Protein AF-A0A3N7Z7I5-F1 (afdb_monomer_lite)

Secondary structure (DSSP, 8-state):
-TTHHHH-GGGTTTSEEEEEEETTB-----HHHHHTT-EEETTEEE-S--SSGGGS--S-EEEEEEESS---PPPPPP-SSSTT--TT-TT-HHHHHHHHHHHHH--SEEEEE-SSSEEEEES-HHHHHHHHHHT---PPP-

Foldseek 3Di:
DQCLCVVPVVVQAQKKKKAQDWPLAQDDDDPVQVVVVWDDDPSIIMHDRDHDPVNDDPDTRAKMFIANDDDPDDDDHDLRSDAADDCPPPVDPSNVVVVVRCVVRVGQWMWHAGPPGIDIDHPDPVVVVVSVVVVDPDDDDD

Sequence (142 aa):
MEDLVLRCPELVLGRYVAIASCDSGPYTPTDEEFTAGWSKIGALAVSPLVTEVSQLPMPGFDEWYVYDRFIKFEPHANFVNRLGFSPLNVDDTYTEEFWKQVAKLEPQHVLGSGTPGVFLVTRDKTLFEAVNRTGFCGGSYS

Radius of gyration: 15.29 Å; chains: 1; bounding box: 40×26×52 Å

pLDDT: mean 78.44, std 14.76, range [26.34, 93.69]

Structure (mmCIF, N/CA/C/O backbone):
data_AF-A0A3N7Z7I5-F1
#
_entry.id   AF-A0A3N7Z7I5-F1
#
loop_
_atom_site.group_PDB
_atom_site.id
_atom_site.type_symbol
_atom_site.label_atom_id
_atom_site.label_alt_id
_atom_site.label_comp_id
_atom_site.label_asym_id
_atom_site.label_entity_id
_atom_site.label_seq_id
_atom_site.pdbx_PDB_ins_code
_atom_site.Cartn_x
_atom_site.Cartn_y
_atom_site.Cartn_z
_atom_site.occupancy
_atom_site.B_iso_or_equiv
_atom_site.auth_seq_id
_atom_site.auth_comp_id
_atom_site.auth_asym_id
_atom_site.auth_atom_id
_atom_site.pdbx_PDB_model_num
ATOM 1 N N . MET A 1 1 ? -7.056 9.111 -12.644 1.00 48.44 1 MET A N 1
ATOM 2 C CA . MET A 1 1 ? -5.822 8.544 -12.044 1.00 48.44 1 MET A CA 1
ATOM 3 C C . MET A 1 1 ? -6.097 8.062 -10.615 1.00 48.44 1 MET A C 1
ATOM 5 O O . MET A 1 1 ? -5.700 6.956 -10.293 1.00 48.44 1 MET A O 1
ATOM 9 N N . GLU A 1 2 ? -6.939 8.781 -9.861 1.00 52.72 2 GLU A N 1
ATOM 10 C CA . GLU A 1 2 ? -7.657 8.395 -8.616 1.00 52.72 2 GLU A CA 1
ATOM 11 C C . GLU A 1 2 ? -8.622 7.192 -8.745 1.00 52.72 2 GLU A C 1
ATOM 13 O O . GLU A 1 2 ? -9.279 6.782 -7.795 1.00 52.72 2 GLU A O 1
ATOM 18 N N . ASP A 1 3 ? -8.718 6.617 -9.940 1.00 62.06 3 ASP A N 1
ATOM 19 C CA . ASP A 1 3 ? -9.852 5.802 -10.368 1.00 62.06 3 ASP A CA 1
ATOM 20 C C . ASP A 1 3 ? -9.539 4.300 -10.336 1.00 62.06 3 ASP A C 1
ATOM 22 O O . ASP A 1 3 ? -10.373 3.481 -10.687 1.00 62.06 3 ASP A O 1
ATOM 26 N N . LEU A 1 4 ? -8.313 3.881 -9.998 1.00 75.06 4 LEU A N 1
ATOM 27 C CA . LEU A 1 4 ? -7.977 2.451 -10.039 1.00 75.06 4 LEU A CA 1
ATOM 28 C C . LEU A 1 4 ? -8.704 1.673 -8.938 1.00 75.06 4 LEU A C 1
ATOM 30 O O . LEU A 1 4 ? -9.354 0.678 -9.229 1.00 75.06 4 LEU A O 1
ATOM 34 N N . VAL A 1 5 ? -8.632 2.151 -7.697 1.00 79.62 5 VAL A N 1
ATOM 35 C CA . VAL A 1 5 ? -9.305 1.503 -6.562 1.00 79.62 5 VAL A CA 1
ATOM 36 C C . VAL A 1 5 ? -10.815 1.769 -6.583 1.00 79.62 5 VAL A C 1
ATOM 38 O O . VAL A 1 5 ? -11.584 0.938 -6.118 1.00 79.62 5 VAL A O 1
ATOM 41 N N . LEU A 1 6 ? -11.263 2.879 -7.181 1.00 80.69 6 LEU A N 1
ATOM 42 C CA . LEU A 1 6 ? -12.691 3.137 -7.398 1.00 80.69 6 LEU A CA 1
ATOM 43 C C . LEU A 1 6 ? -13.288 2.255 -8.511 1.00 80.69 6 LEU A C 1
ATOM 45 O O . LEU A 1 6 ? -14.409 1.777 -8.357 1.00 80.69 6 LEU A O 1
ATOM 49 N N . ARG A 1 7 ? -12.551 1.990 -9.601 1.00 79.69 7 ARG A N 1
ATOM 50 C CA . ARG A 1 7 ? -12.982 1.074 -10.682 1.00 79.69 7 ARG A CA 1
ATOM 51 C C . ARG A 1 7 ? -12.831 -0.396 -10.324 1.00 79.69 7 ARG A C 1
ATOM 53 O O . ARG A 1 7 ? -13.618 -1.203 -10.804 1.00 79.69 7 ARG A O 1
ATOM 60 N N . CYS A 1 8 ? -11.839 -0.726 -9.500 1.00 84.31 8 CYS A N 1
ATOM 61 C CA . CYS A 1 8 ? -11.569 -2.081 -9.028 1.00 84.31 8 CYS A CA 1
ATOM 62 C C . CYS A 1 8 ? -11.446 -2.105 -7.492 1.00 84.31 8 CYS A C 1
ATOM 64 O O . CYS A 1 8 ? -10.338 -2.292 -6.970 1.00 84.31 8 CYS A O 1
ATOM 66 N N . PRO A 1 9 ? -12.555 -1.925 -6.744 1.00 87.75 9 PRO A N 1
ATOM 67 C CA . PRO A 1 9 ? -12.559 -1.982 -5.279 1.00 87.75 9 PRO A CA 1
ATOM 68 C C . PRO A 1 9 ? -12.001 -3.294 -4.730 1.00 87.75 9 PRO A C 1
ATOM 70 O O . PRO A 1 9 ? -11.381 -3.324 -3.666 1.00 87.75 9 PRO A O 1
ATOM 73 N N . GLU A 1 10 ? -12.146 -4.384 -5.485 1.00 89.31 10 GLU A N 1
ATOM 74 C CA . GLU A 1 10 ? -11.573 -5.692 -5.189 1.00 89.31 10 GLU A CA 1
ATOM 75 C C . GLU A 1 10 ? -10.049 -5.697 -5.044 1.00 89.31 10 GLU A C 1
ATOM 77 O O . GLU A 1 10 ? -9.518 -6.709 -4.602 1.00 89.31 10 GLU A O 1
ATOM 82 N N . LEU A 1 11 ? -9.334 -4.616 -5.368 1.00 87.94 11 LEU A N 1
ATOM 83 C CA . LEU A 1 11 ? -7.915 -4.464 -5.041 1.00 87.94 11 LEU A CA 1
ATOM 84 C C . LEU A 1 11 ? -7.661 -4.294 -3.542 1.00 87.94 11 LEU A C 1
ATOM 86 O O . LEU A 1 11 ? -6.602 -4.700 -3.074 1.00 87.94 11 LEU A O 1
ATOM 90 N N . VAL A 1 12 ? -8.598 -3.695 -2.802 1.00 90.19 12 VAL A N 1
ATOM 91 C CA . VAL A 1 12 ? -8.404 -3.302 -1.393 1.00 90.19 12 VAL A CA 1
ATOM 92 C C . VAL A 1 12 ? -9.482 -3.835 -0.457 1.00 90.19 12 VAL A C 1
ATOM 94 O O . VAL A 1 12 ? -9.204 -4.032 0.720 1.00 90.19 12 VAL A O 1
ATOM 97 N N . LEU A 1 13 ? -10.694 -4.106 -0.950 1.00 92.06 13 LEU A N 1
ATOM 98 C CA . LEU A 1 13 ? -11.779 -4.619 -0.115 1.00 92.06 13 LEU A CA 1
ATOM 99 C C . LEU A 1 13 ? -11.424 -5.987 0.476 1.00 92.06 13 LEU A C 1
ATOM 101 O O . LEU A 1 13 ? -10.866 -6.851 -0.205 1.00 92.06 13 LEU A O 1
ATOM 105 N N . GLY A 1 14 ? -11.747 -6.177 1.756 1.00 92.25 14 GLY A N 1
ATOM 106 C CA . GLY A 1 14 ? -11.425 -7.391 2.504 1.00 92.25 14 GLY A CA 1
ATOM 107 C C . GLY A 1 14 ? -9.925 -7.595 2.729 1.00 92.25 14 GLY A C 1
ATOM 108 O O . GLY A 1 14 ? -9.499 -8.726 2.954 1.00 92.25 14 GLY A O 1
ATOM 109 N N . ARG A 1 15 ? -9.115 -6.532 2.635 1.00 92.69 15 ARG A N 1
ATOM 110 C CA . ARG A 1 15 ? -7.653 -6.580 2.771 1.00 92.69 15 ARG A CA 1
ATOM 111 C C . ARG A 1 15 ? -7.141 -5.491 3.709 1.00 92.69 15 ARG A C 1
ATOM 113 O O . ARG A 1 15 ? -7.889 -4.615 4.134 1.00 92.69 15 ARG A O 1
ATOM 120 N N . TYR A 1 16 ? -5.857 -5.567 4.035 1.00 92.81 16 TYR A N 1
ATOM 121 C CA . TYR A 1 16 ? -5.137 -4.557 4.807 1.00 92.81 16 TYR A CA 1
ATOM 122 C C . TYR A 1 16 ? -4.250 -3.740 3.878 1.00 92.81 16 TYR A C 1
ATOM 124 O O . TYR A 1 16 ? -3.560 -4.311 3.030 1.00 92.81 16 TYR A O 1
ATOM 132 N N . VAL A 1 17 ? -4.232 -2.422 4.052 1.00 91.25 17 VAL A N 1
ATOM 133 C CA . VAL A 1 17 ? -3.438 -1.505 3.235 1.00 91.25 17 VAL A CA 1
ATOM 134 C C . VAL A 1 17 ? -2.365 -0.867 4.107 1.00 91.25 17 VAL A C 1
ATOM 136 O O . VAL A 1 17 ? -2.669 -0.213 5.101 1.00 91.25 17 VAL A O 1
ATOM 139 N N . ALA A 1 18 ? -1.102 -1.053 3.729 1.00 90.94 18 ALA A N 1
ATOM 140 C CA . ALA A 1 18 ? 0.031 -0.333 4.290 1.00 90.94 18 ALA A CA 1
ATOM 141 C C . ALA A 1 18 ? 0.446 0.788 3.332 1.00 90.94 18 ALA A C 1
ATOM 143 O O . ALA A 1 18 ? 0.774 0.542 2.169 1.00 90.94 18 ALA A O 1
ATOM 144 N N . ILE A 1 19 ? 0.429 2.018 3.829 1.00 88.50 19 ILE A N 1
ATOM 145 C CA . ILE A 1 19 ? 0.711 3.232 3.069 1.00 88.50 19 ILE A CA 1
ATOM 146 C C . ILE A 1 19 ? 2.168 3.618 3.298 1.00 88.50 19 ILE A C 1
ATOM 148 O O . ILE A 1 19 ? 2.535 4.061 4.388 1.00 88.50 19 ILE A O 1
ATOM 152 N N . ALA A 1 20 ? 2.988 3.444 2.261 1.00 84.50 20 ALA A N 1
ATOM 153 C CA . ALA A 1 20 ? 4.390 3.857 2.248 1.00 84.50 20 ALA A CA 1
ATOM 154 C C . ALA A 1 20 ? 4.559 5.312 1.777 1.00 84.50 20 ALA A C 1
ATOM 156 O O . ALA A 1 20 ? 5.501 5.992 2.192 1.00 84.50 20 ALA A O 1
ATOM 157 N N . SER A 1 21 ? 3.639 5.795 0.936 1.00 79.94 21 SER A N 1
ATOM 158 C CA . SER A 1 21 ? 3.610 7.176 0.453 1.00 79.94 21 SER A CA 1
ATOM 159 C C . SER A 1 21 ? 2.192 7.658 0.162 1.00 79.94 21 SER A C 1
ATOM 161 O O . SER A 1 21 ? 1.384 6.916 -0.406 1.00 79.94 21 SER A O 1
ATOM 163 N N . CYS A 1 22 ? 1.921 8.910 0.518 1.00 74.75 22 CYS A N 1
ATOM 164 C CA . CYS A 1 22 ? 0.695 9.646 0.244 1.00 74.75 22 CYS A CA 1
ATOM 165 C C . CYS A 1 22 ? 1.053 11.129 0.050 1.00 74.75 22 CYS A C 1
ATOM 167 O O . CYS A 1 22 ? 1.599 11.739 0.969 1.00 74.75 22 CYS A O 1
ATOM 169 N N . ASP A 1 23 ? 0.773 11.690 -1.125 1.00 64.06 23 ASP A N 1
ATOM 170 C CA . ASP A 1 23 ? 1.079 13.083 -1.496 1.00 64.06 23 ASP A CA 1
ATOM 171 C C . ASP A 1 23 ? 2.541 13.511 -1.221 1.00 64.06 23 ASP A C 1
ATOM 173 O O . ASP A 1 23 ? 2.839 14.455 -0.493 1.00 64.06 23 ASP A O 1
ATOM 177 N N . SER A 1 24 ? 3.496 12.778 -1.794 1.00 66.44 24 SER A N 1
ATOM 178 C CA . SER A 1 24 ? 4.945 13.001 -1.688 1.00 66.44 24 SER A CA 1
ATOM 179 C C . SER A 1 24 ? 5.547 12.829 -0.282 1.00 66.44 24 SER A C 1
ATOM 181 O O . SER A 1 24 ? 6.710 13.182 -0.059 1.00 66.44 24 SER A O 1
ATOM 183 N N . GLY A 1 25 ? 4.812 12.244 0.674 1.00 73.06 25 GLY A N 1
ATOM 184 C CA . GLY A 1 25 ? 5.274 12.046 2.052 1.00 73.06 25 GLY A CA 1
ATOM 185 C C . GLY A 1 25 ? 4.638 10.854 2.782 1.00 73.06 25 GLY A C 1
ATOM 186 O O . GLY A 1 25 ? 3.791 10.152 2.235 1.00 73.06 25 GLY A O 1
ATOM 187 N N . PRO A 1 26 ? 5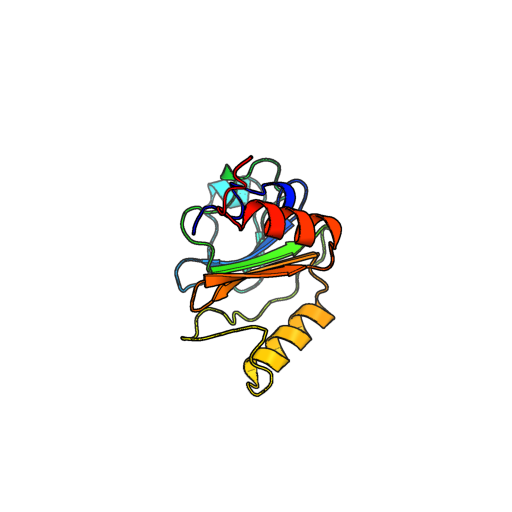.067 10.566 4.025 1.00 77.69 26 PRO A N 1
ATOM 188 C CA . PRO A 1 26 ? 4.432 9.540 4.842 1.00 77.69 26 PRO A CA 1
ATOM 189 C C . PRO A 1 26 ? 3.050 10.008 5.309 1.00 77.69 26 PRO A C 1
ATOM 191 O O . PRO A 1 26 ? 2.894 11.120 5.817 1.00 77.69 26 PRO A O 1
ATOM 194 N N . TYR A 1 27 ? 2.061 9.126 5.222 1.00 83.81 27 TYR A N 1
ATOM 195 C CA . TYR A 1 27 ? 0.738 9.385 5.777 1.00 83.81 27 TYR A CA 1
ATOM 196 C C . TYR A 1 27 ? 0.735 9.156 7.292 1.00 83.81 27 TYR A C 1
ATOM 198 O O . TYR A 1 27 ? 1.307 8.187 7.798 1.00 83.81 27 TYR A O 1
ATOM 206 N N . THR A 1 28 ? 0.097 10.056 8.038 1.00 87.06 28 THR A N 1
ATOM 207 C CA . THR A 1 28 ? -0.126 9.887 9.478 1.00 87.06 28 THR A CA 1
ATOM 208 C C . THR A 1 28 ? -1.629 9.885 9.732 1.00 87.06 28 THR A C 1
ATOM 210 O O . THR A 1 28 ? -2.253 10.905 9.446 1.00 87.06 28 THR A O 1
ATOM 213 N N . PRO A 1 29 ? -2.195 8.781 10.261 1.00 87.94 29 PRO A N 1
ATOM 214 C CA . PRO A 1 29 ? -3.608 8.727 10.611 1.00 87.94 29 PRO A CA 1
ATOM 215 C C . PRO A 1 29 ? -3.974 9.804 11.634 1.00 87.94 29 PRO A C 1
ATOM 217 O O . PRO A 1 29 ? -3.161 10.178 12.484 1.00 87.94 29 PRO A O 1
ATOM 220 N N . THR A 1 30 ? -5.205 10.282 11.554 1.00 88.31 30 THR A N 1
ATOM 221 C CA . THR A 1 30 ? -5.840 11.157 12.543 1.00 88.31 30 THR A CA 1
ATOM 222 C C . THR A 1 30 ? -6.226 10.383 13.807 1.00 88.31 30 THR A C 1
ATOM 224 O O . THR A 1 30 ? -6.281 9.152 13.811 1.00 88.31 30 THR A O 1
ATOM 227 N N . ASP A 1 31 ? -6.545 11.090 14.894 1.00 90.50 31 ASP A N 1
ATOM 228 C CA . ASP A 1 31 ? -7.006 10.462 16.144 1.00 90.50 31 ASP A CA 1
ATOM 229 C C . ASP A 1 31 ? -8.295 9.638 15.950 1.00 90.50 31 ASP A C 1
ATOM 231 O O . ASP A 1 31 ? -8.477 8.584 16.568 1.00 90.50 31 ASP A O 1
ATOM 235 N N . GLU A 1 32 ? -9.177 10.085 15.052 1.00 89.50 32 GLU A N 1
ATOM 236 C CA . GLU A 1 32 ? -10.392 9.360 14.671 1.00 89.50 32 GLU A CA 1
ATOM 237 C C . GLU A 1 32 ? -10.056 8.061 13.930 1.00 89.50 32 GLU A C 1
ATOM 239 O O . GLU A 1 32 ? -10.607 7.007 14.243 1.00 89.50 32 GLU A O 1
ATOM 244 N N . GLU A 1 33 ? -9.097 8.099 13.005 1.00 90.44 33 GLU A N 1
ATOM 245 C CA . GLU A 1 33 ? -8.642 6.918 12.267 1.00 90.44 33 GLU A CA 1
ATOM 246 C C . GLU A 1 33 ? -7.908 5.928 13.176 1.00 90.44 33 GLU A C 1
ATOM 248 O O . GLU A 1 33 ? -8.145 4.721 13.084 1.00 90.44 33 GLU A O 1
ATOM 253 N N . PHE A 1 34 ? -7.089 6.406 14.119 1.00 90.50 34 PHE A N 1
ATOM 254 C CA . PHE A 1 34 ? -6.521 5.550 15.164 1.00 90.50 34 PHE A CA 1
ATOM 255 C C . PHE A 1 34 ? -7.618 4.869 15.988 1.00 90.50 34 PHE A C 1
ATOM 257 O O . PHE A 1 34 ? -7.542 3.668 16.250 1.00 90.50 34 PHE A O 1
ATOM 264 N N . THR A 1 35 ? -8.673 5.605 16.343 1.00 90.44 35 THR A N 1
ATOM 265 C CA . THR A 1 35 ? -9.839 5.051 17.050 1.00 90.44 35 THR A CA 1
ATOM 266 C C . THR A 1 35 ? -10.592 4.027 16.193 1.00 90.44 35 THR A C 1
ATOM 268 O O . THR A 1 35 ? -11.089 3.030 16.715 1.00 90.44 35 THR A O 1
ATOM 271 N N . ALA A 1 36 ? -10.620 4.219 14.873 1.00 88.19 36 ALA A N 1
ATOM 272 C CA . ALA A 1 36 ? -11.176 3.275 13.907 1.00 88.19 36 ALA A CA 1
ATOM 273 C C . ALA A 1 36 ? -10.281 2.041 13.652 1.00 88.19 36 ALA A C 1
ATOM 275 O O . ALA A 1 36 ? -10.659 1.156 12.885 1.00 88.19 36 ALA A O 1
ATOM 276 N N . GLY A 1 37 ? -9.116 1.949 14.302 1.00 90.38 37 GLY A N 1
ATOM 277 C CA . GLY A 1 37 ? -8.227 0.789 14.242 1.00 90.38 37 GLY A CA 1
ATOM 278 C C . GLY A 1 37 ? -7.057 0.924 13.270 1.00 90.38 37 GLY A C 1
ATOM 279 O O . GLY A 1 37 ? -6.358 -0.065 13.035 1.00 90.38 37 GLY A O 1
ATOM 280 N N . TRP A 1 38 ? -6.810 2.115 12.719 1.00 93.06 38 TRP A N 1
ATOM 281 C CA . TRP A 1 38 ? -5.549 2.385 12.033 1.00 93.06 38 TRP A CA 1
ATOM 282 C C . TRP A 1 38 ? -4.376 2.290 13.005 1.00 93.06 38 TRP A C 1
ATOM 284 O O . TRP A 1 38 ? -4.498 2.523 14.207 1.00 93.06 38 TRP A O 1
ATOM 294 N N . SER A 1 39 ? -3.204 1.960 12.477 1.00 90.50 39 SER A N 1
ATOM 295 C CA . SER A 1 39 ? -1.976 1.893 13.264 1.00 90.50 39 SER A CA 1
ATOM 296 C C . SER A 1 39 ? -0.797 2.487 12.507 1.00 90.50 39 SER A C 1
ATOM 298 O O . SER A 1 39 ? -0.854 2.686 11.292 1.00 90.50 39 SER A O 1
ATOM 300 N N . LYS A 1 40 ? 0.280 2.793 13.237 1.00 88.00 40 LYS A N 1
ATOM 301 C CA . LYS A 1 40 ? 1.515 3.329 12.666 1.00 88.00 40 LYS A CA 1
ATOM 302 C C . LYS A 1 40 ? 2.701 2.439 13.011 1.00 88.00 40 LYS A C 1
ATOM 304 O O . LYS A 1 40 ? 2.921 2.124 14.179 1.00 88.00 40 LYS A O 1
ATOM 309 N N . ILE A 1 41 ? 3.477 2.056 12.000 1.00 85.38 41 ILE A N 1
ATOM 310 C CA . ILE A 1 41 ? 4.682 1.231 12.141 1.00 85.38 41 ILE A CA 1
ATOM 311 C C . ILE A 1 41 ? 5.835 1.959 11.451 1.00 85.38 41 ILE A C 1
ATOM 313 O O . ILE A 1 41 ? 5.974 1.950 10.229 1.00 85.38 41 ILE A O 1
ATOM 317 N N . GLY A 1 42 ? 6.654 2.651 12.246 1.00 83.69 42 GLY A N 1
ATOM 318 C CA . GLY A 1 42 ? 7.667 3.562 11.715 1.00 83.69 42 GLY A CA 1
ATOM 319 C C . GLY A 1 42 ? 7.021 4.697 10.914 1.00 83.69 42 GLY A C 1
ATOM 320 O O . GLY A 1 42 ? 6.260 5.492 11.466 1.00 83.69 42 GLY A O 1
ATOM 321 N N . ALA A 1 43 ? 7.327 4.768 9.618 1.00 82.50 43 ALA A N 1
ATOM 322 C CA . ALA A 1 43 ? 6.746 5.744 8.695 1.00 82.50 43 ALA A CA 1
ATOM 323 C C . ALA A 1 43 ? 5.445 5.264 8.023 1.00 82.50 43 ALA A C 1
ATOM 325 O O . ALA A 1 43 ? 4.819 6.042 7.310 1.00 82.50 43 ALA A O 1
ATOM 326 N N . LEU A 1 44 ? 5.042 4.012 8.250 1.00 86.44 44 LEU A N 1
ATOM 327 C CA . LEU A 1 44 ? 3.881 3.416 7.599 1.00 86.44 44 LEU A CA 1
ATOM 328 C C . LEU A 1 44 ? 2.620 3.661 8.396 1.00 86.44 44 LEU A C 1
ATOM 330 O O . LEU A 1 44 ? 2.591 3.394 9.599 1.00 86.44 44 LEU A O 1
ATOM 334 N N . ALA A 1 45 ? 1.562 4.040 7.699 1.00 90.25 45 ALA A N 1
ATOM 335 C CA . ALA A 1 45 ? 0.210 3.896 8.202 1.00 90.25 45 ALA A CA 1
ATOM 336 C C . ALA A 1 45 ? -0.375 2.577 7.705 1.00 90.25 45 ALA A C 1
ATOM 338 O O . ALA A 1 45 ? -0.238 2.238 6.532 1.00 90.25 45 ALA A O 1
ATOM 339 N N . VAL A 1 46 ? -1.030 1.840 8.590 1.00 91.44 46 VAL A N 1
ATOM 340 C CA . VAL A 1 46 ? -1.647 0.557 8.270 1.00 91.44 46 VAL A CA 1
ATOM 341 C C . VAL A 1 46 ? -3.125 0.634 8.604 1.00 91.44 46 VAL A C 1
ATOM 343 O O . VAL A 1 46 ? -3.486 0.942 9.743 1.00 91.44 46 VAL A O 1
ATOM 346 N N . SER A 1 47 ? -3.962 0.344 7.613 1.00 92.44 47 SER A N 1
ATOM 347 C CA . SER A 1 47 ? -5.409 0.335 7.767 1.00 92.44 47 SER A CA 1
ATOM 348 C C . SER A 1 47 ? -5.881 -0.864 8.603 1.00 92.44 47 SER A C 1
ATOM 350 O O . SER A 1 47 ? -5.241 -1.924 8.596 1.00 92.44 47 SER A O 1
ATOM 352 N N . PRO A 1 48 ? -7.051 -0.765 9.257 1.00 91.62 48 PRO A N 1
ATOM 353 C CA . PRO A 1 48 ? -7.816 -1.953 9.619 1.00 91.62 48 PRO A CA 1
ATOM 354 C C . PRO A 1 48 ? -8.245 -2.716 8.350 1.00 91.62 48 PRO A C 1
ATOM 356 O O . PRO A 1 48 ? -7.950 -2.304 7.222 1.00 91.62 48 PRO A O 1
ATOM 359 N N . LEU A 1 49 ? -8.944 -3.841 8.523 1.00 93.69 49 LEU A N 1
ATOM 360 C CA . LEU A 1 49 ? -9.539 -4.550 7.390 1.00 93.69 49 LEU A CA 1
ATOM 361 C C . LEU A 1 49 ? -10.467 -3.589 6.638 1.00 93.69 49 LEU A C 1
ATOM 363 O O . LEU A 1 49 ? -11.435 -3.093 7.215 1.00 93.69 49 LEU A O 1
ATOM 367 N N . VAL A 1 50 ? -10.165 -3.328 5.370 1.00 92.69 50 VAL A N 1
ATOM 368 C CA . VAL A 1 50 ? -10.918 -2.367 4.565 1.00 92.69 50 VAL A CA 1
ATOM 369 C C . VAL A 1 50 ? -12.249 -2.992 4.176 1.00 92.69 50 VAL A C 1
ATOM 371 O O . VAL A 1 50 ? -12.296 -3.992 3.456 1.00 92.69 50 VAL A O 1
ATOM 374 N N . THR A 1 51 ? -13.338 -2.396 4.646 1.00 92.75 51 THR A N 1
ATOM 375 C CA . THR A 1 51 ? -14.702 -2.804 4.287 1.00 92.75 51 THR A CA 1
ATOM 376 C C . THR A 1 51 ? -15.327 -1.864 3.270 1.00 92.75 51 THR A C 1
ATOM 378 O O . THR A 1 51 ? -16.237 -2.272 2.563 1.00 92.75 51 THR A O 1
ATOM 381 N N . GLU A 1 52 ? -14.829 -0.631 3.182 1.00 90.81 52 GLU A N 1
ATOM 382 C CA . GLU A 1 52 ? -15.321 0.407 2.277 1.00 90.81 52 GLU A CA 1
ATOM 383 C C . GLU A 1 52 ? -14.136 1.213 1.736 1.00 90.81 52 GLU A C 1
ATOM 385 O O . GLU A 1 52 ? -13.253 1.608 2.496 1.00 90.81 52 GLU A O 1
ATOM 390 N N . VAL A 1 53 ? -14.112 1.503 0.430 1.00 87.38 53 VAL A N 1
ATOM 391 C CA . VAL A 1 53 ? -12.985 2.228 -0.199 1.00 87.38 53 VAL A CA 1
ATOM 392 C C . VAL A 1 53 ? -12.806 3.631 0.394 1.00 87.38 53 VAL A C 1
ATOM 394 O O . VAL A 1 53 ? -11.681 4.106 0.513 1.00 87.38 53 VAL A O 1
ATOM 397 N N . SER A 1 54 ? -13.892 4.271 0.839 1.00 87.69 54 SER A N 1
ATOM 398 C CA . SER A 1 54 ? -13.862 5.603 1.459 1.00 87.69 54 SER A CA 1
ATOM 399 C C . SER A 1 54 ? -13.152 5.655 2.816 1.00 87.69 54 SER A C 1
ATOM 401 O O . SER A 1 54 ? -12.972 6.742 3.351 1.00 87.69 54 SER A O 1
ATOM 403 N N . GLN A 1 55 ? -12.792 4.507 3.400 1.00 88.19 55 GLN A N 1
ATOM 404 C CA . GLN A 1 55 ? -11.990 4.443 4.628 1.00 88.19 55 GLN A CA 1
ATOM 405 C C . GLN A 1 55 ? -10.511 4.748 4.378 1.00 88.19 55 GLN A C 1
ATOM 407 O O . GLN A 1 55 ? -9.782 4.988 5.333 1.00 88.19 55 GLN A O 1
ATOM 412 N N . LEU A 1 56 ? -10.056 4.670 3.125 1.00 87.00 56 LEU A N 1
ATOM 413 C CA . LEU A 1 56 ? -8.674 4.938 2.747 1.00 87.00 56 LEU A CA 1
ATOM 414 C C . LEU A 1 56 ? -8.487 6.429 2.435 1.00 87.00 56 LEU A C 1
ATOM 416 O O . LEU A 1 56 ? -9.408 7.055 1.903 1.00 87.00 56 LEU A O 1
ATOM 420 N N . PRO A 1 57 ? -7.302 7.000 2.719 1.00 79.06 57 PRO A N 1
ATOM 421 C CA . PRO A 1 57 ? -7.048 8.408 2.465 1.00 79.06 57 PRO A CA 1
ATOM 422 C C . PRO A 1 57 ? -7.172 8.712 0.974 1.00 79.06 57 PRO A C 1
ATOM 424 O O . PRO A 1 57 ? -6.539 8.077 0.127 1.00 79.06 57 PRO A O 1
ATOM 427 N N . MET A 1 58 ? -8.020 9.692 0.676 1.00 69.19 58 MET A N 1
ATOM 428 C CA . MET A 1 58 ? -8.313 10.176 -0.665 1.00 69.19 58 MET A CA 1
ATOM 429 C C . MET A 1 58 ? -8.394 11.709 -0.640 1.00 69.19 58 MET A C 1
ATOM 431 O O . MET A 1 58 ? -9.015 12.259 0.274 1.00 69.19 58 MET A O 1
ATOM 435 N N . PRO A 1 59 ? -7.849 12.406 -1.654 1.00 59.44 59 PRO A N 1
ATOM 436 C CA . PRO A 1 59 ? -7.037 11.883 -2.760 1.00 59.44 59 PRO A CA 1
ATOM 437 C C . PRO A 1 59 ? -5.588 11.560 -2.335 1.00 59.44 59 PRO A C 1
ATOM 439 O O . PRO A 1 59 ? -5.136 12.001 -1.283 1.00 59.44 59 PRO A O 1
ATOM 442 N N . GLY A 1 60 ? -4.847 10.838 -3.188 1.00 61.72 60 GLY A N 1
ATOM 443 C CA . GLY A 1 60 ? -3.376 10.841 -3.137 1.00 61.72 60 GLY A CA 1
ATOM 444 C C . GLY A 1 60 ? -2.683 9.561 -2.670 1.00 61.72 60 GLY A C 1
ATOM 445 O O . GLY A 1 60 ? -1.806 9.634 -1.818 1.00 61.72 60 GLY A O 1
ATOM 446 N N . PHE A 1 61 ? -2.993 8.393 -3.245 1.00 70.88 61 PHE A N 1
ATOM 447 C CA . PHE A 1 61 ? -2.105 7.241 -3.063 1.00 70.88 61 PHE A CA 1
ATOM 448 C C . PHE A 1 61 ? -0.885 7.344 -3.978 1.00 70.88 61 PHE A C 1
ATOM 450 O O . PHE A 1 61 ? -1.021 7.376 -5.201 1.00 70.88 61 PHE A O 1
ATOM 457 N N . ASP A 1 62 ? 0.301 7.351 -3.379 1.00 76.38 62 ASP A N 1
ATOM 458 C CA . ASP A 1 62 ? 1.550 7.301 -4.131 1.00 76.38 62 ASP A CA 1
ATOM 459 C C . ASP A 1 62 ? 2.139 5.894 -4.099 1.00 76.38 62 ASP A C 1
ATOM 461 O O . ASP A 1 62 ? 2.549 5.403 -5.141 1.00 76.38 62 ASP A O 1
ATOM 465 N N . GLU A 1 63 ? 2.155 5.208 -2.951 1.00 86.94 63 GLU A N 1
ATOM 466 C CA . GLU A 1 63 ? 2.616 3.815 -2.869 1.00 86.94 63 GLU A CA 1
ATOM 467 C C . GLU A 1 63 ? 1.947 3.055 -1.728 1.00 86.94 63 GLU A C 1
ATOM 469 O O . GLU A 1 63 ? 2.167 3.349 -0.546 1.00 86.94 63 GLU A O 1
ATOM 474 N N . TRP A 1 64 ? 1.145 2.056 -2.093 1.00 89.81 64 TRP A N 1
ATOM 475 C CA . TRP A 1 64 ? 0.394 1.198 -1.184 1.00 89.81 64 TRP A CA 1
ATOM 476 C C . TRP A 1 64 ? 0.770 -0.268 -1.372 1.00 89.81 64 TRP A C 1
ATOM 478 O O . TRP A 1 64 ? 0.810 -0.788 -2.488 1.00 89.81 64 TRP A O 1
ATOM 488 N N . TYR A 1 65 ? 0.952 -0.958 -0.254 1.00 90.25 65 TYR A N 1
ATOM 489 C CA . TYR A 1 65 ? 1.133 -2.401 -0.186 1.00 90.25 65 TYR A CA 1
ATOM 490 C C . TYR A 1 65 ? -0.128 -3.026 0.400 1.00 90.25 65 TYR A C 1
ATOM 492 O O . TYR A 1 65 ? -0.526 -2.691 1.514 1.00 90.25 65 TYR A O 1
ATOM 500 N N . VAL A 1 66 ? -0.753 -3.940 -0.334 1.00 91.75 66 VAL A N 1
ATOM 501 C CA . VAL A 1 66 ? -2.016 -4.566 0.061 1.00 91.75 66 VAL A CA 1
ATOM 502 C C . VAL A 1 66 ? -1.797 -6.024 0.440 1.00 91.75 66 VAL A C 1
ATOM 504 O O . VAL A 1 66 ? -1.172 -6.779 -0.308 1.00 91.75 66 VAL A O 1
ATOM 507 N N . TYR A 1 67 ? -2.358 -6.435 1.574 1.00 91.25 67 TYR A N 1
ATOM 508 C CA . TYR A 1 67 ? -2.192 -7.764 2.158 1.00 91.25 67 TYR A CA 1
ATOM 509 C C . TYR A 1 67 ? -3.537 -8.454 2.363 1.00 91.25 67 TYR A C 1
ATOM 511 O O . TYR A 1 67 ? -4.484 -7.866 2.879 1.00 91.25 67 TYR A O 1
ATOM 519 N N . ASP A 1 68 ? -3.601 -9.727 1.990 1.00 89.25 68 ASP A N 1
ATOM 520 C CA . ASP A 1 68 ? -4.753 -10.620 2.165 1.00 89.25 68 ASP A CA 1
ATOM 521 C C . ASP A 1 68 ? -4.869 -11.197 3.587 1.00 89.25 68 ASP A C 1
ATOM 523 O O . ASP A 1 68 ? -5.883 -11.788 3.952 1.00 89.25 68 ASP A O 1
ATOM 527 N N . ARG A 1 69 ? -3.832 -11.016 4.406 1.00 83.94 69 ARG A N 1
ATOM 528 C CA . ARG A 1 69 ? -3.753 -11.478 5.791 1.00 83.94 69 ARG A CA 1
ATOM 529 C C . ARG A 1 69 ? -3.118 -10.411 6.671 1.00 83.94 69 ARG A C 1
ATOM 531 O O . ARG A 1 69 ? -2.225 -9.688 6.229 1.00 83.94 69 ARG A O 1
ATOM 538 N N . PHE A 1 70 ? -3.539 -10.347 7.932 1.00 74.31 70 PHE A N 1
ATOM 539 C CA . PHE A 1 70 ? -2.880 -9.491 8.911 1.00 74.31 70 PHE A CA 1
ATOM 540 C C . PHE A 1 70 ? -1.499 -10.070 9.224 1.00 74.31 70 PHE A C 1
ATOM 542 O O . PHE A 1 70 ? -1.376 -11.079 9.921 1.00 74.31 70 PHE A O 1
ATOM 549 N N . ILE A 1 71 ? -0.456 -9.456 8.676 1.00 68.25 71 ILE A N 1
ATOM 550 C CA . ILE A 1 71 ? 0.928 -9.765 9.027 1.00 68.25 71 ILE A CA 1
ATOM 551 C C . ILE A 1 71 ? 1.413 -8.777 10.083 1.00 68.25 71 ILE A C 1
ATOM 553 O O . ILE A 1 71 ? 0.932 -7.649 10.169 1.00 68.25 71 ILE A O 1
ATOM 557 N N . LYS A 1 72 ? 2.407 -9.169 10.884 1.00 68.44 72 LYS A N 1
ATOM 558 C CA . LYS A 1 72 ? 3.169 -8.187 11.655 1.00 68.44 72 LYS A CA 1
ATOM 559 C C . LYS A 1 72 ? 3.957 -7.356 10.644 1.00 68.44 72 LYS A C 1
ATOM 561 O O . LYS A 1 72 ? 4.977 -7.824 10.150 1.00 68.44 72 LYS A O 1
ATOM 566 N N . PHE A 1 73 ? 3.436 -6.188 10.281 1.00 70.44 73 PHE A N 1
ATOM 567 C CA . PHE A 1 73 ? 4.064 -5.363 9.256 1.00 70.44 73 PHE A CA 1
ATOM 568 C C . PHE A 1 73 ? 5.468 -4.968 9.715 1.00 70.44 73 PHE A C 1
ATOM 570 O O . PHE A 1 73 ? 5.668 -4.488 10.834 1.00 70.44 73 PHE A O 1
ATOM 577 N N . GLU A 1 74 ? 6.447 -5.220 8.855 1.00 72.06 74 GLU A N 1
ATOM 578 C CA . GLU A 1 74 ? 7.792 -4.679 9.000 1.00 72.06 74 GLU A CA 1
ATOM 579 C C . GLU A 1 74 ? 7.850 -3.304 8.321 1.00 72.06 74 GLU A C 1
ATOM 581 O O . GLU A 1 74 ? 7.075 -3.067 7.397 1.00 72.06 74 GLU A O 1
ATOM 586 N N . PRO A 1 75 ? 8.741 -2.393 8.747 1.00 75.19 75 PRO A N 1
ATOM 587 C CA . PRO A 1 75 ? 8.946 -1.125 8.054 1.00 75.19 75 PRO A CA 1
ATOM 588 C C . PRO A 1 75 ? 9.292 -1.327 6.567 1.00 75.19 75 PRO A C 1
ATOM 590 O O . PRO A 1 75 ? 10.181 -2.116 6.243 1.00 75.19 75 PRO A O 1
ATOM 593 N N . HIS A 1 76 ? 8.633 -0.574 5.685 1.00 71.62 76 HIS A N 1
ATOM 594 C CA . HIS A 1 76 ? 8.884 -0.530 4.244 1.00 71.62 76 HIS A CA 1
ATOM 595 C C . HIS A 1 76 ? 9.679 0.723 3.895 1.00 71.62 76 HIS A C 1
ATOM 597 O O . HIS A 1 76 ? 9.483 1.787 4.489 1.00 71.62 76 HIS A O 1
ATOM 603 N N . ALA A 1 77 ? 10.528 0.612 2.882 1.00 78.31 77 ALA A N 1
ATOM 604 C CA . ALA A 1 77 ? 10.995 1.765 2.132 1.00 78.31 77 ALA A CA 1
ATOM 605 C C . ALA A 1 77 ? 9.920 2.225 1.128 1.00 78.31 77 ALA A C 1
ATOM 607 O O . ALA A 1 77 ? 9.083 1.433 0.688 1.00 78.31 77 ALA A O 1
ATOM 608 N N . ASN A 1 78 ? 9.978 3.510 0.782 1.00 76.94 78 ASN A N 1
ATOM 609 C CA . ASN A 1 78 ? 9.189 4.169 -0.258 1.00 76.94 78 ASN A CA 1
ATOM 610 C C . ASN A 1 78 ? 10.082 4.394 -1.488 1.00 76.94 78 ASN A C 1
ATOM 612 O O . ASN A 1 78 ? 11.218 4.865 -1.354 1.00 76.94 78 ASN A O 1
ATOM 616 N N . PHE A 1 79 ? 9.565 4.058 -2.667 1.00 75.25 79 PHE A N 1
ATOM 617 C CA . PHE A 1 79 ? 10.285 4.062 -3.938 1.00 75.25 79 PHE A CA 1
ATOM 618 C C . PHE A 1 79 ? 9.700 5.036 -4.971 1.00 75.25 79 PHE A C 1
ATOM 620 O O . PHE A 1 79 ? 10.429 5.481 -5.858 1.00 75.25 79 PHE A O 1
ATOM 627 N N . VAL A 1 80 ? 8.427 5.422 -4.840 1.00 63.38 80 VAL A N 1
ATOM 628 C CA . VAL A 1 80 ? 7.708 6.265 -5.819 1.00 63.38 80 VAL A CA 1
ATOM 629 C C . VAL A 1 80 ? 8.018 7.759 -5.739 1.00 63.38 80 VAL A C 1
ATOM 631 O O . VAL A 1 80 ? 7.877 8.456 -6.739 1.00 63.38 80 VAL A O 1
ATOM 634 N N . ASN A 1 81 ? 8.525 8.268 -4.609 1.00 60.81 81 ASN A N 1
ATOM 635 C CA . ASN A 1 81 ? 8.879 9.693 -4.456 1.00 60.81 81 ASN A CA 1
ATOM 636 C C . ASN A 1 81 ? 10.156 10.100 -5.222 1.00 60.81 81 ASN A C 1
ATOM 638 O O . ASN A 1 81 ? 10.840 11.065 -4.876 1.00 60.81 81 ASN A O 1
ATOM 642 N N . ARG A 1 82 ? 10.510 9.352 -6.268 1.00 60.44 82 ARG A N 1
ATOM 643 C CA . ARG A 1 82 ? 11.641 9.600 -7.155 1.00 60.44 82 ARG A CA 1
ATOM 644 C C . ARG A 1 82 ? 11.102 9.769 -8.567 1.00 60.44 82 ARG A C 1
ATOM 646 O O . ARG A 1 82 ? 10.426 8.886 -9.091 1.00 60.44 82 ARG A O 1
ATOM 653 N N . LEU A 1 83 ? 11.426 10.904 -9.185 1.00 57.50 83 LEU A N 1
ATOM 654 C CA . LEU A 1 83 ? 11.115 11.176 -10.589 1.00 57.50 83 LEU A CA 1
ATOM 655 C C . LEU A 1 83 ? 11.519 9.978 -11.462 1.00 57.50 83 LEU A C 1
ATOM 657 O O . LEU A 1 83 ? 12.699 9.649 -11.552 1.00 57.50 83 LEU A O 1
ATOM 661 N N . GLY A 1 84 ? 10.533 9.349 -12.105 1.00 62.38 84 GLY A N 1
ATOM 662 C CA . GLY A 1 84 ? 10.765 8.279 -13.074 1.00 62.38 84 GLY A CA 1
ATOM 663 C C . GLY A 1 84 ? 10.913 6.861 -12.513 1.00 62.38 84 GLY A C 1
ATOM 664 O O . GLY A 1 84 ? 11.393 6.003 -13.252 1.00 62.38 84 GLY A O 1
ATOM 665 N N . PHE A 1 85 ? 10.506 6.575 -11.266 1.00 72.69 85 PHE A N 1
ATOM 666 C CA . PHE A 1 85 ? 10.481 5.184 -10.796 1.00 72.69 85 PHE A CA 1
ATOM 667 C C . PHE A 1 85 ? 9.551 4.321 -11.664 1.00 72.69 85 PHE A C 1
ATOM 669 O O . PHE A 1 85 ? 8.405 4.687 -11.945 1.00 72.69 85 PHE A O 1
ATOM 676 N N . SER A 1 86 ? 10.057 3.157 -12.069 1.00 76.88 86 SER A N 1
ATOM 677 C CA . SER A 1 86 ? 9.315 2.139 -12.801 1.00 76.88 86 SER A CA 1
ATOM 678 C C . SER A 1 86 ? 9.773 0.760 -12.333 1.00 76.88 86 SER A C 1
ATOM 680 O O . SER A 1 86 ? 10.967 0.477 -12.421 1.00 76.88 86 SER A O 1
ATOM 682 N N . PRO A 1 87 ? 8.857 -0.144 -11.933 1.00 72.50 87 PRO A N 1
ATOM 683 C CA . PRO A 1 87 ? 9.226 -1.501 -11.524 1.00 72.50 87 PRO A CA 1
ATOM 684 C C . PRO A 1 87 ? 9.813 -2.343 -12.673 1.00 72.50 87 PRO A C 1
ATOM 686 O O . PRO A 1 87 ? 10.278 -3.458 -12.443 1.00 72.50 87 PRO A O 1
ATOM 689 N N . LEU A 1 88 ? 9.774 -1.832 -13.910 1.00 79.88 88 LEU A N 1
ATOM 690 C CA . LEU A 1 88 ? 10.311 -2.476 -15.109 1.00 79.88 88 LEU A CA 1
ATOM 691 C C . LEU A 1 88 ? 11.708 -1.966 -15.499 1.00 79.88 88 LEU A C 1
ATOM 693 O O . LEU A 1 88 ? 12.280 -2.473 -16.463 1.00 79.88 88 LEU A O 1
ATOM 697 N N . ASN A 1 89 ? 12.259 -0.970 -14.796 1.00 79.06 89 ASN A N 1
ATOM 698 C CA . ASN A 1 89 ? 13.590 -0.444 -15.085 1.00 79.06 89 ASN A CA 1
ATOM 699 C C . ASN A 1 89 ? 14.680 -1.326 -14.455 1.00 79.06 89 ASN A C 1
ATOM 701 O O . ASN A 1 89 ? 15.208 -1.030 -13.389 1.00 79.06 89 ASN A O 1
ATOM 705 N N . VAL A 1 90 ? 14.994 -2.442 -15.111 1.00 74.25 90 VAL A N 1
ATOM 706 C CA . VAL A 1 90 ? 15.902 -3.477 -14.580 1.00 74.25 90 VAL A CA 1
ATOM 707 C C . VAL A 1 90 ? 17.355 -3.027 -14.392 1.00 74.25 90 VAL A C 1
ATOM 709 O O . VAL A 1 90 ? 18.086 -3.692 -13.670 1.00 74.25 90 VAL A O 1
ATOM 712 N N . ASP A 1 91 ? 17.764 -1.908 -14.994 1.00 77.94 91 ASP A N 1
ATOM 713 C CA . ASP A 1 91 ? 19.117 -1.351 -14.850 1.00 77.94 91 ASP A CA 1
ATOM 714 C C . ASP A 1 91 ? 19.245 -0.400 -13.641 1.00 77.94 91 ASP A C 1
ATOM 716 O O . ASP A 1 91 ? 20.301 0.193 -13.407 1.00 77.94 91 ASP A O 1
ATOM 720 N N . ASP A 1 92 ? 18.169 -0.230 -12.866 1.00 78.75 92 ASP A N 1
ATOM 721 C CA . ASP A 1 92 ? 18.121 0.648 -11.705 1.00 78.75 92 ASP A CA 1
ATOM 722 C C . ASP A 1 92 ? 18.198 -0.128 -10.380 1.00 78.75 92 ASP A C 1
ATOM 724 O O . ASP A 1 92 ? 17.374 -0.986 -10.060 1.00 78.75 92 ASP A O 1
ATOM 728 N N . THR A 1 93 ? 19.168 0.246 -9.548 1.00 81.31 93 THR A N 1
ATOM 729 C CA . THR A 1 93 ? 19.396 -0.373 -8.229 1.00 81.31 93 THR A CA 1
ATOM 730 C C . THR A 1 93 ? 18.209 -0.206 -7.280 1.00 81.31 93 THR A C 1
ATOM 732 O O . THR A 1 93 ? 17.968 -1.075 -6.445 1.00 81.31 93 THR A O 1
ATOM 735 N N . TYR A 1 94 ? 17.417 0.862 -7.410 1.00 79.00 94 TYR A N 1
ATOM 736 C CA . TYR A 1 94 ? 16.207 1.024 -6.598 1.00 79.00 94 TYR A CA 1
ATOM 737 C C . TYR A 1 94 ? 15.085 0.086 -7.029 1.00 79.00 94 TYR A C 1
ATOM 739 O O . TYR A 1 94 ? 14.310 -0.361 -6.184 1.00 79.00 94 TYR A O 1
ATOM 747 N N . THR A 1 95 ? 15.030 -0.261 -8.313 1.00 83.12 95 THR A N 1
ATOM 748 C CA . THR A 1 95 ? 14.119 -1.287 -8.823 1.00 83.12 95 THR A CA 1
ATOM 749 C C . THR A 1 95 ? 14.478 -2.662 -8.256 1.00 83.12 95 THR A C 1
ATOM 751 O O . THR A 1 95 ? 13.588 -3.401 -7.835 1.00 83.12 95 THR A O 1
ATOM 754 N N . GLU A 1 96 ? 15.766 -2.991 -8.133 1.00 85.38 96 GLU A N 1
ATOM 755 C CA . GLU A 1 96 ? 16.195 -4.220 -7.450 1.00 85.38 96 GLU A CA 1
ATOM 756 C C . GLU A 1 96 ? 15.783 -4.246 -5.970 1.00 85.38 96 GLU A C 1
ATOM 758 O O . GLU A 1 96 ? 15.256 -5.252 -5.492 1.00 85.38 96 GLU A O 1
ATOM 763 N N . GLU A 1 97 ? 15.997 -3.152 -5.234 1.00 87.56 97 GLU A N 1
ATOM 764 C CA . GLU A 1 97 ? 15.610 -3.051 -3.819 1.00 87.56 97 GLU A CA 1
ATOM 765 C C . GLU A 1 97 ? 14.090 -3.116 -3.624 1.00 87.56 97 GLU A C 1
ATOM 767 O O . GLU A 1 97 ? 13.611 -3.795 -2.711 1.00 87.56 97 GLU A O 1
ATOM 772 N N . PHE A 1 98 ? 13.321 -2.495 -4.523 1.00 87.75 98 PHE A N 1
ATOM 773 C CA . PHE A 1 98 ? 11.870 -2.642 -4.572 1.00 87.75 98 PHE A CA 1
ATOM 774 C C . PHE A 1 98 ? 11.474 -4.117 -4.713 1.00 87.75 98 PHE A C 1
ATOM 776 O O . PHE A 1 98 ? 10.693 -4.633 -3.911 1.00 87.75 98 PHE A O 1
ATOM 783 N N . TRP A 1 99 ? 12.056 -4.841 -5.674 1.00 88.19 99 TRP A N 1
ATOM 784 C CA . TRP A 1 99 ? 11.744 -6.257 -5.874 1.00 88.19 99 TRP A CA 1
ATOM 785 C C . TRP A 1 99 ? 12.188 -7.140 -4.704 1.00 88.19 99 TRP A C 1
ATOM 787 O O . TRP A 1 99 ? 11.459 -8.066 -4.345 1.00 88.19 99 TRP A O 1
ATOM 797 N N . LYS A 1 100 ? 13.320 -6.842 -4.050 1.00 88.38 100 LYS A N 1
ATOM 798 C CA . LYS A 1 100 ? 13.728 -7.518 -2.804 1.00 88.38 100 LYS A CA 1
ATOM 799 C C . LYS A 1 100 ? 12.700 -7.304 -1.694 1.00 88.38 100 LYS A C 1
ATOM 801 O O . LYS A 1 100 ? 12.357 -8.260 -0.998 1.00 88.38 100 LYS A O 1
ATOM 806 N N . GLN A 1 101 ? 12.176 -6.086 -1.547 1.00 89.69 101 GLN A N 1
ATOM 807 C CA . GLN A 1 101 ? 11.129 -5.780 -0.574 1.00 89.69 101 GLN A CA 1
ATOM 808 C C . GLN A 1 101 ? 9.831 -6.536 -0.884 1.00 89.69 101 GLN A C 1
ATOM 810 O O . GLN A 1 101 ? 9.270 -7.170 0.008 1.00 89.69 101 GLN A O 1
ATOM 815 N N . VAL A 1 102 ? 9.379 -6.528 -2.142 1.00 88.56 102 VAL A N 1
ATOM 816 C CA . VAL A 1 102 ? 8.181 -7.267 -2.573 1.00 88.56 102 VAL A CA 1
ATOM 817 C C . VAL A 1 10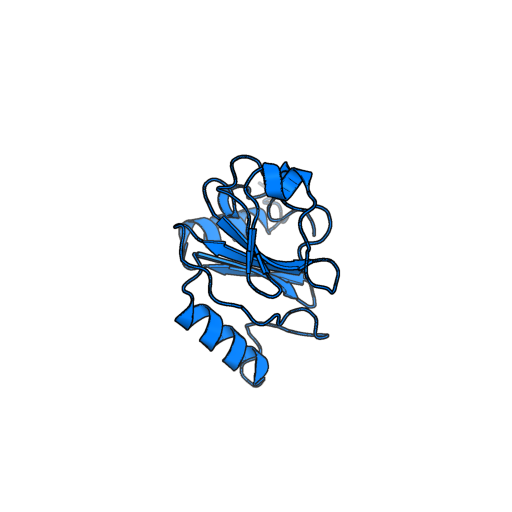2 ? 8.346 -8.770 -2.341 1.00 88.56 102 VAL A C 1
ATOM 819 O O . VAL A 1 102 ? 7.440 -9.407 -1.809 1.00 88.56 102 VAL A O 1
ATOM 822 N N . ALA A 1 103 ? 9.506 -9.337 -2.676 1.00 88.88 103 ALA A N 1
ATOM 823 C CA . ALA A 1 103 ? 9.789 -10.751 -2.455 1.00 88.88 103 ALA A CA 1
ATOM 824 C C . ALA A 1 103 ? 9.825 -11.114 -0.963 1.00 88.88 103 ALA A C 1
ATOM 826 O O . ALA A 1 103 ? 9.322 -12.164 -0.578 1.00 88.88 103 ALA A O 1
ATOM 827 N N . LYS A 1 104 ? 10.393 -10.245 -0.117 1.00 88.56 104 LYS A N 1
ATOM 828 C CA . LYS A 1 104 ? 10.486 -10.468 1.331 1.00 88.56 104 LYS A CA 1
ATOM 829 C C . LYS A 1 104 ? 9.128 -10.358 2.027 1.00 88.56 104 LYS A C 1
ATOM 831 O O . LYS A 1 104 ? 8.831 -11.154 2.912 1.00 88.56 104 LYS A O 1
ATOM 836 N N . LEU A 1 105 ? 8.350 -9.332 1.687 1.00 87.56 105 LEU A N 1
ATOM 837 C CA . LEU A 1 105 ? 7.131 -8.971 2.417 1.00 87.56 105 LEU A CA 1
ATOM 838 C C . LEU A 1 105 ? 5.883 -9.635 1.843 1.00 87.56 105 LEU A C 1
ATOM 840 O O . LEU A 1 105 ? 4.859 -9.681 2.518 1.00 87.56 105 LEU A O 1
ATOM 844 N N . GLU A 1 106 ? 5.979 -10.180 0.631 1.00 89.69 106 GLU A N 1
ATOM 845 C CA . GLU A 1 106 ? 4.923 -10.962 -0.003 1.00 89.69 106 GLU A CA 1
ATOM 846 C C . GLU A 1 106 ? 3.543 -10.265 -0.011 1.00 89.69 106 GLU A C 1
ATOM 848 O O . GLU A 1 106 ? 2.541 -10.888 0.369 1.00 89.69 106 GLU A O 1
ATOM 853 N N . PRO A 1 107 ? 3.436 -8.990 -0.440 1.00 90.50 107 PRO A N 1
ATOM 854 C CA . PRO A 1 107 ? 2.141 -8.342 -0.587 1.00 90.50 107 PRO A CA 1
ATOM 855 C C . PRO A 1 107 ? 1.311 -9.046 -1.669 1.00 90.50 107 PRO A C 1
ATOM 857 O O . PRO A 1 107 ? 1.834 -9.627 -2.625 1.00 90.50 107 PRO A O 1
ATOM 860 N N . GLN A 1 108 ? -0.011 -8.977 -1.544 1.00 90.94 108 GLN A N 1
ATOM 861 C CA . GLN A 1 108 ? -0.917 -9.447 -2.588 1.00 90.94 108 GLN A CA 1
ATOM 862 C C . GLN A 1 108 ? -0.916 -8.500 -3.792 1.00 90.94 108 GLN A C 1
ATOM 864 O O . GLN A 1 108 ? -0.903 -8.949 -4.948 1.00 90.94 108 GLN A O 1
ATOM 869 N N . HIS A 1 109 ? -0.902 -7.198 -3.503 1.00 90.75 109 HIS A N 1
ATOM 870 C CA . HIS A 1 109 ? -0.829 -6.134 -4.492 1.00 90.75 109 HIS A CA 1
ATOM 871 C C . HIS A 1 109 ? 0.150 -5.052 -4.031 1.00 90.75 109 HIS A C 1
ATOM 873 O O . HIS A 1 109 ? 0.216 -4.738 -2.844 1.00 90.75 109 HIS A O 1
ATOM 879 N N . VAL A 1 110 ? 0.867 -4.449 -4.972 1.00 89.94 110 VAL A N 1
ATOM 880 C CA . VAL A 1 110 ? 1.527 -3.156 -4.782 1.00 89.94 110 VAL A CA 1
ATOM 881 C C . VAL A 1 110 ? 0.951 -2.200 -5.806 1.00 89.94 110 VAL A C 1
ATOM 883 O O . VAL A 1 110 ? 0.948 -2.501 -7.002 1.00 89.94 110 VAL A O 1
ATOM 886 N N . LEU A 1 111 ? 0.436 -1.078 -5.324 1.00 87.88 111 LEU A N 1
ATOM 887 C CA . LEU A 1 111 ? -0.086 0.015 -6.130 1.00 87.88 111 LEU A CA 1
ATOM 888 C C . LEU A 1 111 ? 0.888 1.171 -5.997 1.00 87.88 111 LEU A C 1
ATOM 890 O O . LEU A 1 111 ? 1.204 1.555 -4.874 1.00 87.88 111 LEU A O 1
ATOM 894 N N . GLY A 1 112 ? 1.345 1.734 -7.109 1.00 84.50 112 GLY A N 1
ATOM 895 C CA . GLY A 1 112 ? 2.214 2.899 -7.047 1.00 84.50 112 GLY A CA 1
ATOM 896 C C . GLY A 1 112 ? 1.977 3.889 -8.171 1.00 84.50 112 GLY A C 1
ATOM 897 O O . GLY A 1 112 ? 1.678 3.502 -9.298 1.00 84.50 112 GLY A O 1
ATOM 898 N N . SER A 1 113 ? 2.110 5.172 -7.860 1.00 76.06 113 SER A N 1
ATOM 899 C CA . SER A 1 113 ? 2.120 6.273 -8.813 1.00 76.06 113 SER A CA 1
ATOM 900 C C . SER A 1 113 ? 3.538 6.410 -9.373 1.00 76.06 113 SER A C 1
ATOM 902 O O . SER A 1 113 ? 4.438 6.924 -8.716 1.00 76.06 113 SER A O 1
ATOM 904 N N . GLY A 1 114 ? 3.773 5.858 -10.564 1.00 63.28 114 GLY A N 1
ATOM 905 C CA . GLY A 1 114 ? 5.022 6.018 -11.310 1.00 63.28 114 GLY A CA 1
ATOM 906 C C . GLY A 1 114 ? 4.863 7.034 -12.442 1.00 63.28 114 GLY A C 1
ATOM 907 O O . GLY A 1 114 ? 3.776 7.531 -12.725 1.00 63.28 114 GLY A O 1
ATOM 908 N N . THR A 1 115 ? 5.944 7.351 -13.152 1.00 51.69 115 THR A N 1
ATOM 909 C CA . THR A 1 115 ? 5.852 8.140 -14.396 1.00 51.69 115 THR A CA 1
ATOM 910 C C . THR A 1 115 ? 5.942 7.187 -15.591 1.00 51.69 115 THR A C 1
ATOM 912 O O . THR A 1 115 ? 6.888 6.401 -15.629 1.00 51.69 115 THR A O 1
ATOM 915 N N . PRO A 1 116 ? 5.015 7.219 -16.575 1.00 54.22 116 PRO A N 1
ATOM 916 C CA . PRO A 1 116 ? 3.947 8.203 -16.808 1.00 54.22 116 PRO A CA 1
ATOM 917 C C . PRO A 1 116 ? 2.558 7.835 -16.229 1.00 54.22 116 PRO A C 1
ATOM 919 O O . PRO A 1 116 ? 1.558 8.398 -16.671 1.00 54.22 116 PRO A O 1
ATOM 922 N N . GLY A 1 117 ? 2.448 6.900 -15.279 1.00 69.31 117 GLY A N 1
ATOM 923 C CA . GLY A 1 117 ? 1.154 6.517 -14.704 1.00 69.31 117 GLY A CA 1
ATOM 924 C C . GLY A 1 117 ? 1.234 5.528 -13.537 1.00 69.31 117 GLY A C 1
ATOM 925 O O . GLY A 1 117 ? 2.297 5.233 -13.006 1.00 69.31 117 GLY A O 1
ATOM 926 N N . VAL A 1 118 ? 0.086 4.981 -13.141 1.00 76.19 118 VAL A N 1
ATOM 927 C CA . VAL A 1 118 ? -0.003 4.021 -12.029 1.00 76.19 118 VAL A CA 1
ATOM 928 C C . VAL A 1 118 ? 0.503 2.643 -12.464 1.00 76.19 118 VAL A C 1
ATOM 930 O O . VAL A 1 118 ? 0.151 2.172 -13.546 1.00 76.19 118 VAL A O 1
ATOM 933 N N . PHE A 1 119 ? 1.275 1.971 -11.612 1.00 82.44 119 PHE A N 1
ATOM 934 C CA . PHE A 1 119 ? 1.614 0.559 -11.764 1.00 82.44 119 PHE A CA 1
ATOM 935 C C . PHE A 1 119 ? 0.879 -0.307 -10.735 1.00 82.44 119 PHE A C 1
ATOM 937 O O . PHE A 1 119 ? 0.613 0.110 -9.606 1.00 82.44 119 PHE A O 1
ATOM 944 N N . LEU A 1 120 ? 0.579 -1.540 -11.144 1.00 86.50 120 LEU A N 1
ATOM 945 C CA . LEU A 1 120 ? 0.058 -2.610 -10.301 1.00 86.50 120 LEU A CA 1
ATOM 946 C C . LEU A 1 120 ? 1.022 -3.795 -10.387 1.00 86.50 120 LEU A C 1
ATOM 948 O O . LEU A 1 120 ? 1.199 -4.376 -11.456 1.00 86.50 120 LEU A O 1
ATOM 952 N N . VAL A 1 121 ? 1.601 -4.185 -9.255 1.00 88.19 121 VAL A N 1
ATOM 953 C CA . VAL A 1 121 ? 2.271 -5.482 -9.097 1.00 88.19 121 VAL A CA 1
ATOM 954 C C . VAL A 1 121 ? 1.315 -6.394 -8.348 1.00 88.19 121 VAL A C 1
ATOM 956 O O . VAL A 1 121 ? 0.841 -6.034 -7.276 1.00 88.19 121 VAL A O 1
ATOM 959 N N . THR A 1 122 ? 0.997 -7.568 -8.888 1.00 88.44 122 THR A N 1
ATOM 960 C CA . THR A 1 122 ? 0.067 -8.487 -8.225 1.00 88.44 122 THR A CA 1
ATOM 961 C C . THR A 1 122 ? 0.397 -9.950 -8.472 1.00 88.44 122 THR A C 1
ATOM 963 O O . THR A 1 122 ? 0.880 -10.325 -9.539 1.00 88.44 122 THR A O 1
ATOM 966 N N . ARG A 1 123 ? 0.099 -10.785 -7.472 1.00 85.75 123 ARG A N 1
ATOM 967 C CA . ARG A 1 123 ? 0.106 -12.251 -7.588 1.00 85.75 123 ARG A CA 1
ATOM 968 C C . ARG A 1 123 ? -1.250 -12.820 -8.028 1.00 85.75 123 ARG A C 1
ATOM 970 O O . ARG A 1 123 ? -1.343 -14.008 -8.329 1.00 85.75 123 ARG A O 1
ATOM 977 N N . ASP A 1 124 ? -2.290 -11.988 -8.077 1.00 85.88 124 ASP A N 1
ATOM 978 C CA . ASP A 1 124 ? -3.640 -12.362 -8.493 1.00 85.88 124 ASP A CA 1
ATOM 979 C C . ASP A 1 124 ? -3.793 -12.216 -10.010 1.00 85.88 124 ASP A C 1
ATOM 981 O O . ASP A 1 124 ? -4.008 -11.125 -10.541 1.00 85.88 124 ASP A O 1
ATOM 985 N N . LYS A 1 125 ? -3.666 -13.339 -10.721 1.00 82.69 125 LYS A N 1
ATOM 986 C CA . LYS A 1 125 ? -3.771 -13.363 -12.186 1.00 82.69 125 LYS A CA 1
ATOM 987 C C . LYS A 1 125 ? -5.162 -12.969 -12.680 1.00 82.69 125 LYS A C 1
ATOM 989 O O . LYS A 1 125 ? -5.271 -12.278 -13.687 1.00 82.69 125 LYS A O 1
ATOM 994 N N . THR A 1 126 ? -6.211 -13.379 -11.971 1.00 82.88 126 THR A N 1
ATOM 995 C CA . THR A 1 126 ? -7.596 -13.085 -12.354 1.00 82.88 126 THR A CA 1
ATOM 996 C C . THR A 1 126 ? -7.859 -11.588 -12.259 1.00 82.88 126 THR A C 1
ATOM 998 O O . THR A 1 126 ? -8.410 -10.988 -13.182 1.00 82.88 126 THR A O 1
ATOM 1001 N N . LEU A 1 127 ? -7.411 -10.971 -11.166 1.00 81.56 127 LEU A N 1
ATOM 1002 C CA . LEU A 1 127 ? -7.569 -9.540 -10.955 1.00 81.56 127 LEU A CA 1
ATOM 1003 C C . LEU A 1 127 ? -6.689 -8.729 -11.916 1.00 81.56 127 LEU A C 1
ATOM 1005 O O . LEU A 1 127 ? -7.144 -7.721 -12.452 1.00 81.56 127 LEU A O 1
ATOM 1009 N N . PHE A 1 128 ? -5.471 -9.193 -12.214 1.00 82.25 128 PHE A N 1
ATOM 1010 C CA . PHE A 1 128 ? -4.620 -8.574 -13.235 1.00 82.25 128 PHE A CA 1
ATOM 1011 C C . PHE A 1 128 ? -5.315 -8.505 -14.604 1.00 82.25 128 PHE A C 1
ATOM 1013 O O . PHE A 1 128 ? -5.307 -7.466 -15.266 1.00 82.25 128 PHE A O 1
ATOM 1020 N N . GLU A 1 129 ? -5.963 -9.593 -15.026 1.00 80.12 129 GLU A N 1
ATOM 1021 C CA . GLU A 1 129 ? -6.739 -9.609 -16.267 1.00 80.12 129 GLU A CA 1
ATOM 1022 C C . GLU A 1 129 ? -7.957 -8.681 -16.214 1.00 80.12 129 GLU A C 1
ATOM 1024 O O . GLU A 1 129 ? -8.239 -7.997 -17.199 1.00 80.12 129 GLU A O 1
ATOM 1029 N N . ALA A 1 130 ? -8.671 -8.635 -15.086 1.00 76.44 130 ALA A N 1
ATOM 1030 C CA . ALA A 1 130 ? -9.828 -7.760 -14.907 1.00 76.44 130 ALA A CA 1
ATOM 1031 C C . ALA A 1 130 ? -9.441 -6.277 -15.032 1.00 76.44 130 ALA A C 1
ATOM 1033 O O . ALA A 1 130 ? -10.045 -5.552 -15.826 1.00 76.44 130 ALA A O 1
ATOM 1034 N N . VAL A 1 131 ? -8.369 -5.858 -14.349 1.00 74.75 131 VAL A N 1
ATOM 1035 C CA . VAL A 1 131 ? -7.834 -4.489 -14.423 1.00 74.75 131 VAL A CA 1
ATOM 1036 C C . VAL A 1 131 ? -7.453 -4.131 -15.865 1.00 74.75 131 VAL A C 1
ATOM 1038 O O . VAL A 1 131 ? -7.838 -3.068 -16.356 1.00 74.75 131 VAL A O 1
ATOM 1041 N N . ASN A 1 132 ? -6.794 -5.039 -16.594 1.00 71.12 132 ASN A N 1
ATOM 1042 C CA . ASN A 1 132 ? -6.445 -4.818 -18.002 1.00 71.12 132 ASN A CA 1
ATOM 1043 C C . ASN A 1 132 ? -7.674 -4.686 -18.917 1.00 71.12 132 ASN A C 1
ATOM 1045 O O . ASN A 1 132 ? -7.663 -3.865 -19.834 1.00 71.12 132 ASN A O 1
ATOM 1049 N N . ARG A 1 133 ? -8.753 -5.440 -18.664 1.00 66.75 133 ARG A N 1
ATOM 1050 C CA . ARG A 1 133 ? -10.013 -5.319 -19.426 1.00 66.75 133 ARG A CA 1
ATOM 1051 C C . ARG A 1 133 ? -10.721 -3.993 -19.157 1.00 66.75 133 ARG A C 1
ATOM 1053 O O . ARG A 1 133 ? -11.279 -3.408 -20.077 1.00 66.75 133 ARG A O 1
ATOM 1060 N N . THR A 1 134 ? -10.655 -3.490 -17.926 1.00 62.69 134 THR A N 1
ATOM 1061 C CA . THR A 1 134 ? -11.190 -2.164 -17.566 1.00 62.69 134 THR A CA 1
ATOM 1062 C C . THR A 1 134 ? -10.299 -0.996 -18.019 1.00 62.69 134 THR A C 1
ATOM 1064 O O . THR A 1 134 ? -10.718 0.159 -17.966 1.00 62.69 134 THR A O 1
ATOM 1067 N N . GLY A 1 1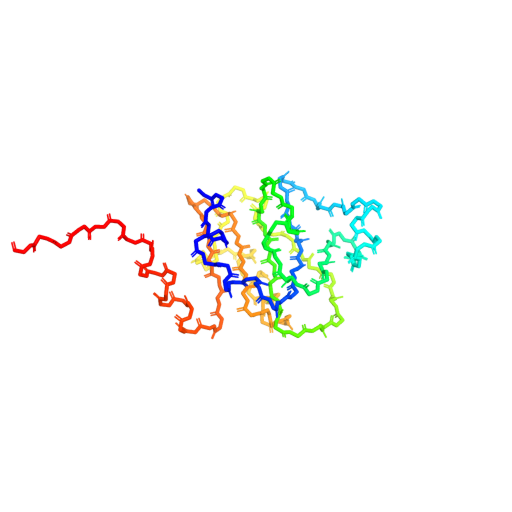35 ? -9.075 -1.286 -18.481 1.00 51.19 135 GLY A N 1
ATOM 1068 C CA . GLY A 1 135 ? -8.056 -0.309 -18.875 1.00 51.19 135 GLY A CA 1
ATOM 1069 C C . GLY A 1 135 ? -8.044 0.099 -20.354 1.00 51.19 135 GLY A C 1
ATOM 1070 O O . GLY A 1 135 ? -7.295 1.008 -20.703 1.00 51.19 135 GLY A O 1
ATOM 1071 N N . PHE A 1 136 ? -8.861 -0.509 -21.221 1.00 39.31 136 PHE A N 1
ATOM 1072 C CA . PHE A 1 136 ? -8.952 -0.146 -22.643 1.00 39.31 136 PHE A CA 1
ATOM 1073 C C . PHE A 1 136 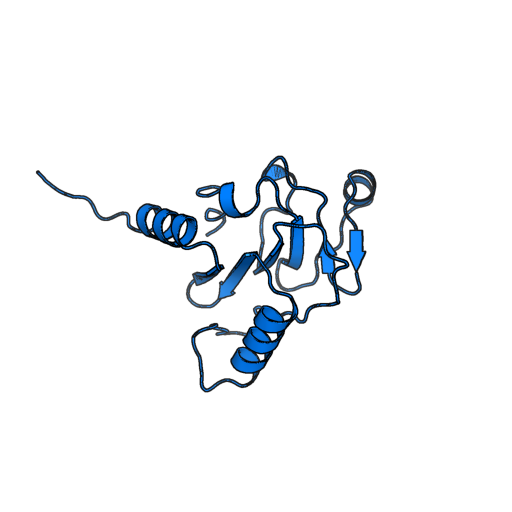? -10.342 0.406 -22.991 1.00 39.31 136 PHE A C 1
ATOM 1075 O O . PHE A 1 136 ? -11.259 -0.325 -23.358 1.00 39.31 136 PHE A O 1
ATOM 1082 N N . CYS A 1 137 ? -10.485 1.732 -22.955 1.00 36.38 137 CYS A N 1
ATOM 1083 C CA . CYS A 1 137 ? -11.515 2.415 -23.738 1.00 36.38 137 CYS A CA 1
ATOM 1084 C C . CYS A 1 137 ? -11.103 2.375 -25.221 1.00 36.38 137 CYS A C 1
ATOM 1086 O O . CYS A 1 137 ? -10.493 3.310 -25.731 1.00 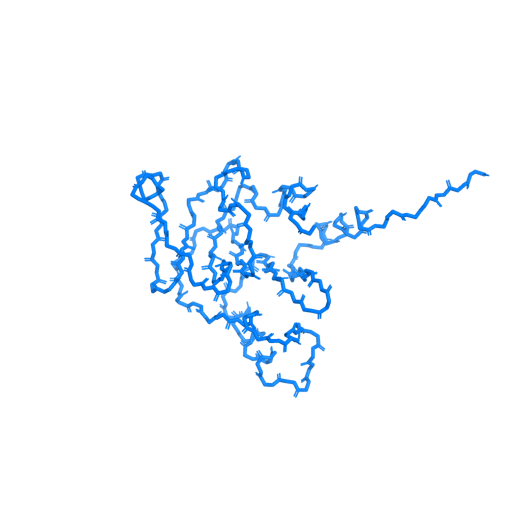36.38 137 CYS A O 1
ATOM 1088 N N . GLY A 1 138 ? -11.404 1.270 -25.904 1.00 29.30 138 GLY A N 1
ATOM 1089 C CA . GLY A 1 138 ? -11.268 1.110 -27.352 1.00 29.30 138 GLY A CA 1
ATOM 1090 C C . GLY A 1 138 ? -12.418 0.253 -27.868 1.00 29.30 138 GLY A C 1
ATOM 1091 O O . GLY A 1 138 ? -12.437 -0.952 -27.641 1.00 29.30 138 GLY A O 1
ATOM 1092 N N . GLY A 1 139 ? -13.413 0.896 -28.482 1.00 30.41 139 GLY A N 1
ATOM 1093 C CA . GLY A 1 139 ? -14.670 0.268 -28.887 1.00 30.41 139 GLY A CA 1
ATOM 1094 C C . GLY A 1 139 ? -14.516 -0.786 -29.985 1.00 30.41 139 GLY A C 1
ATOM 1095 O O . GLY A 1 139 ? -13.720 -0.632 -30.908 1.00 30.41 139 GLY A O 1
ATOM 1096 N N . SER A 1 140 ? -15.342 -1.829 -29.914 1.00 26.34 140 SER A N 1
ATOM 1097 C CA . SER A 1 140 ? -15.652 -2.691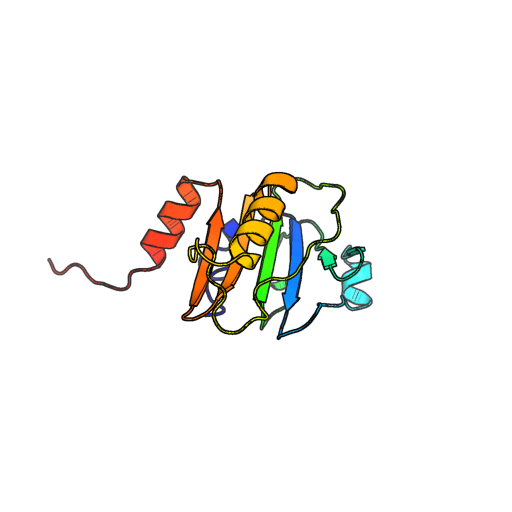 -31.054 1.00 26.34 140 SER A CA 1
ATOM 1098 C C . SER A 1 140 ? -16.854 -2.117 -31.804 1.00 26.34 140 SER A C 1
ATOM 1100 O O . SER A 1 140 ? -17.941 -2.016 -31.233 1.00 26.34 140 SER A O 1
ATOM 1102 N N . TYR A 1 141 ? -16.671 -1.761 -33.075 1.00 30.44 141 TYR A N 1
ATOM 1103 C CA . TYR A 1 141 ? -17.795 -1.617 -33.999 1.00 30.44 141 TYR A CA 1
ATOM 1104 C C . TYR A 1 141 ? -18.264 -3.006 -34.437 1.00 30.44 141 TYR A C 1
ATOM 1106 O O . TYR A 1 141 ? -17.455 -3.928 -34.561 1.00 30.44 141 TYR A O 1
ATOM 1114 N N . SER A 1 142 ? -19.581 -3.130 -34.606 1.00 38.84 142 SER A N 1
ATOM 1115 C CA . SER A 1 142 ? -20.236 -4.257 -35.279 1.00 38.84 142 SER A CA 1
ATOM 1116 C C . SER A 1 142 ? -20.011 -4.192 -36.784 1.00 38.84 142 SER A C 1
ATOM 1118 O O . SER A 1 142 ? -19.934 -3.053 -37.301 1.00 38.84 142 SER A O 1
#